Protein AF-A0A1W2CAG9-F1 (afdb_monomer_lite)

Organism: NCBI:txid1122930

Structure (mmCIF, N/CA/C/O backbone):
data_AF-A0A1W2CAG9-F1
#
_entry.id   AF-A0A1W2CAG9-F1
#
loop_
_atom_site.group_PDB
_atom_site.id
_atom_site.type_symbol
_atom_site.label_atom_id
_atom_site.label_alt_id
_atom_site.label_comp_id
_atom_site.label_asym_id
_atom_site.label_entity_id
_atom_site.label_seq_id
_atom_site.pdbx_PDB_ins_code
_atom_site.Cartn_x
_atom_site.Cartn_y
_atom_site.Cartn_z
_atom_site.occupancy
_atom_site.B_iso_or_equiv
_atom_site.auth_seq_id
_atom_site.auth_comp_id
_atom_site.auth_asym_id
_atom_site.auth_atom_id
_atom_site.pdbx_PDB_model_num
ATOM 1 N N . MET A 1 1 ? -5.957 14.147 13.252 1.00 61.38 1 MET A N 1
ATOM 2 C CA . MET A 1 1 ? -5.765 13.001 12.326 1.00 61.38 1 MET A CA 1
ATOM 3 C C . MET A 1 1 ? -4.295 12.655 12.083 1.00 61.38 1 MET A C 1
ATOM 5 O O . MET A 1 1 ? -3.970 11.478 12.036 1.00 61.38 1 MET A O 1
ATOM 9 N N . THR A 1 2 ? -3.389 13.636 11.999 1.00 58.44 2 THR A N 1
ATOM 10 C CA . THR A 1 2 ? -1.932 13.425 11.840 1.00 58.44 2 THR A CA 1
ATOM 11 C C . THR A 1 2 ? -1.306 12.495 12.889 1.00 58.44 2 THR A C 1
ATOM 13 O O . THR A 1 2 ? -0.447 11.691 12.546 1.00 58.44 2 THR A O 1
ATOM 16 N N . GLY A 1 3 ? -1.780 12.521 14.142 1.00 67.88 3 GLY A N 1
ATOM 17 C CA . GLY A 1 3 ? -1.306 11.610 15.196 1.00 67.88 3 GLY A CA 1
ATOM 18 C C . GLY A 1 3 ? -1.631 10.125 14.963 1.00 67.88 3 GLY A C 1
ATOM 19 O O . GLY A 1 3 ? -0.830 9.267 15.320 1.00 67.88 3 GLY A O 1
ATOM 20 N N . LEU A 1 4 ? -2.759 9.812 14.311 1.00 68.56 4 LEU A N 1
ATOM 21 C CA . LEU A 1 4 ? -3.129 8.432 13.956 1.00 68.56 4 LEU A CA 1
ATOM 22 C C . LEU A 1 4 ? -2.225 7.894 12.844 1.00 68.56 4 LEU A C 1
ATOM 24 O O . LEU A 1 4 ? -1.725 6.778 12.944 1.00 68.56 4 LEU A O 1
ATOM 28 N N . ILE A 1 5 ? -1.944 8.731 11.843 1.00 66.12 5 ILE A N 1
ATOM 29 C CA . ILE A 1 5 ? -1.030 8.397 10.746 1.00 66.12 5 ILE A CA 1
ATOM 30 C C . ILE A 1 5 ? 0.392 8.202 11.282 1.00 66.12 5 ILE A C 1
ATOM 32 O O . ILE A 1 5 ? 1.053 7.238 10.912 1.00 66.12 5 ILE A O 1
ATOM 36 N N . LEU A 1 6 ? 0.856 9.067 12.192 1.00 68.31 6 LEU A N 1
ATOM 37 C CA . LEU A 1 6 ? 2.173 8.924 12.819 1.00 68.31 6 LEU A CA 1
ATOM 38 C C . LEU A 1 6 ? 2.275 7.615 13.616 1.00 68.31 6 LEU A C 1
ATOM 40 O O . LEU A 1 6 ? 3.267 6.900 13.493 1.00 68.31 6 LEU A O 1
ATOM 44 N N . LYS A 1 7 ? 1.240 7.275 14.396 1.00 71.88 7 LYS A N 1
ATOM 45 C CA . LYS A 1 7 ? 1.150 6.002 15.127 1.00 71.88 7 LYS A CA 1
ATOM 46 C C . LYS A 1 7 ? 1.216 4.813 14.169 1.00 71.88 7 LYS A C 1
ATOM 48 O O . LYS A 1 7 ? 1.992 3.889 14.406 1.00 71.88 7 LYS A O 1
ATOM 53 N N . ASP A 1 8 ? 0.458 4.852 13.077 1.00 70.75 8 ASP A N 1
ATOM 54 C CA . ASP A 1 8 ? 0.469 3.786 12.078 1.00 70.75 8 ASP A CA 1
ATOM 55 C C . ASP A 1 8 ? 1.836 3.658 11.395 1.00 70.75 8 ASP A C 1
ATOM 57 O O . ASP A 1 8 ? 2.343 2.547 11.263 1.00 70.75 8 ASP A O 1
ATOM 61 N N . LEU A 1 9 ? 2.482 4.774 11.043 1.00 67.56 9 LEU A N 1
ATOM 62 C CA . LEU A 1 9 ? 3.812 4.792 10.430 1.00 67.56 9 LEU A CA 1
ATOM 63 C C . LEU A 1 9 ? 4.894 4.260 11.385 1.00 67.56 9 LEU A C 1
ATOM 65 O O . LEU A 1 9 ? 5.793 3.528 10.971 1.00 67.56 9 LEU A O 1
ATOM 69 N N . LEU A 1 10 ? 4.795 4.586 12.678 1.00 69.62 10 LEU A N 1
ATOM 70 C CA . LEU A 1 10 ? 5.688 4.076 13.720 1.00 69.62 10 LEU A CA 1
ATOM 71 C C . LEU A 1 10 ? 5.502 2.572 13.944 1.00 69.62 10 LEU A C 1
ATOM 73 O O . LEU A 1 10 ? 6.498 1.850 14.014 1.00 69.62 10 LEU A O 1
ATOM 77 N N . ASN A 1 11 ? 4.257 2.088 13.982 1.00 70.50 11 ASN A N 1
ATOM 78 C CA . ASN A 1 11 ? 3.963 0.654 14.039 1.00 70.50 11 ASN A CA 1
ATOM 79 C C . ASN A 1 11 ? 4.495 -0.070 12.799 1.00 70.50 11 ASN A C 1
ATOM 81 O O . ASN A 1 11 ? 5.100 -1.141 12.903 1.00 70.50 11 ASN A O 1
ATOM 85 N N . LEU A 1 12 ? 4.335 0.540 11.625 1.00 71.94 12 LEU A N 1
ATOM 86 C CA . LEU A 1 12 ? 4.831 -0.025 10.382 1.00 71.94 12 LEU A CA 1
ATOM 87 C C . LEU A 1 12 ? 6.346 0.047 10.253 1.00 71.94 12 LEU A C 1
ATOM 89 O O . LEU A 1 12 ? 6.882 -0.730 9.483 1.00 71.94 12 LEU A O 1
ATOM 93 N N . LYS A 1 13 ? 7.074 0.885 10.997 1.00 72.00 13 LYS A N 1
ATOM 94 C CA . LYS A 1 13 ? 8.533 1.043 10.843 1.00 72.00 13 LYS A CA 1
ATOM 95 C C . LYS A 1 13 ? 9.303 -0.277 10.976 1.00 72.00 13 LYS A C 1
ATOM 97 O O . LYS A 1 13 ? 10.300 -0.481 10.284 1.00 72.00 13 LYS A O 1
ATOM 102 N N . ARG A 1 14 ? 8.850 -1.192 11.843 1.00 71.62 14 ARG A N 1
ATOM 103 C CA . ARG A 1 14 ? 9.487 -2.510 12.023 1.00 71.62 14 ARG A CA 1
ATOM 104 C C . ARG A 1 14 ? 9.209 -3.449 10.844 1.00 71.62 14 ARG A C 1
ATOM 106 O O . ARG A 1 14 ? 10.137 -4.093 10.369 1.00 71.62 14 ARG A O 1
ATOM 113 N N . GLN A 1 15 ? 7.977 -3.459 10.333 1.00 73.69 15 GLN A N 1
ATOM 114 C CA . GLN A 1 15 ? 7.602 -4.224 9.135 1.00 73.69 15 GLN A CA 1
ATOM 115 C C . GLN A 1 15 ? 8.162 -3.610 7.850 1.00 73.69 15 GLN A C 1
ATOM 117 O O . GLN A 1 15 ? 8.592 -4.326 6.956 1.00 73.69 15 GLN A O 1
ATOM 122 N N . GLY A 1 16 ? 8.236 -2.285 7.787 1.00 72.38 16 GLY A N 1
ATOM 123 C CA . GLY A 1 16 ? 8.791 -1.511 6.690 1.00 72.38 16 GLY A CA 1
ATOM 124 C C . GLY A 1 16 ? 10.270 -1.803 6.482 1.00 72.38 16 GLY A C 1
ATOM 125 O O . GLY A 1 16 ? 10.703 -1.837 5.343 1.00 72.38 16 GLY A O 1
ATOM 126 N N . LYS A 1 17 ? 11.035 -2.116 7.541 1.00 76.62 17 LYS A N 1
ATOM 127 C CA . LYS A 1 17 ? 12.409 -2.627 7.388 1.00 76.62 17 LYS A CA 1
ATOM 128 C C . LYS A 1 17 ? 12.446 -3.971 6.660 1.00 76.62 17 LYS A C 1
ATOM 130 O O . LYS A 1 17 ? 13.243 -4.131 5.746 1.00 76.62 17 LYS A O 1
ATOM 135 N N . ILE A 1 18 ? 11.590 -4.919 7.045 1.00 81.31 18 ILE A N 1
ATOM 136 C CA . ILE A 1 18 ? 11.523 -6.243 6.403 1.00 81.31 18 ILE A CA 1
ATOM 137 C C . ILE A 1 18 ? 11.080 -6.097 4.944 1.00 81.31 18 ILE A C 1
ATOM 139 O O . ILE A 1 18 ? 11.684 -6.682 4.051 1.00 81.31 18 ILE A O 1
ATOM 143 N N . ILE A 1 19 ? 10.069 -5.264 4.699 1.00 80.12 19 ILE A N 1
ATOM 144 C CA . ILE A 1 19 ? 9.560 -4.991 3.355 1.00 80.12 19 ILE A CA 1
ATOM 145 C C . ILE A 1 19 ? 10.606 -4.263 2.516 1.00 80.12 19 ILE A C 1
ATOM 147 O O . ILE A 1 19 ? 10.780 -4.637 1.369 1.00 80.12 19 ILE A O 1
ATOM 151 N N . ALA A 1 20 ? 11.361 -3.312 3.068 1.00 79.88 20 ALA A N 1
ATOM 152 C CA . ALA A 1 20 ? 12.455 -2.646 2.362 1.00 79.88 20 ALA A CA 1
ATOM 153 C C . ALA A 1 20 ? 13.594 -3.612 1.997 1.00 79.88 20 ALA A C 1
ATOM 155 O O . ALA A 1 20 ? 14.149 -3.508 0.907 1.00 79.88 20 ALA A O 1
ATOM 156 N N . ILE A 1 21 ? 13.919 -4.575 2.868 1.00 84.62 21 ILE A N 1
ATOM 157 C CA . ILE A 1 21 ? 14.897 -5.632 2.561 1.00 84.62 21 ILE A CA 1
ATOM 158 C C . ILE A 1 21 ? 14.386 -6.516 1.418 1.00 84.62 21 ILE A C 1
ATOM 160 O O . ILE A 1 21 ? 15.118 -6.754 0.461 1.00 84.62 21 ILE A O 1
ATOM 164 N N . LEU A 1 22 ? 13.125 -6.961 1.482 1.00 83.81 22 LEU A N 1
ATOM 165 C CA . LEU A 1 22 ? 12.480 -7.703 0.391 1.00 83.81 22 LEU A CA 1
ATOM 166 C C . LEU A 1 22 ? 12.484 -6.897 -0.907 1.00 83.81 22 LEU A C 1
ATOM 168 O O . LEU A 1 22 ? 12.788 -7.428 -1.968 1.00 83.81 22 LEU A O 1
ATOM 172 N N . PHE A 1 23 ? 12.194 -5.606 -0.812 1.00 82.44 23 PHE A N 1
ATOM 173 C CA . PHE A 1 23 ? 12.183 -4.697 -1.941 1.00 82.44 23 PHE A CA 1
ATOM 174 C C . PHE A 1 23 ? 13.557 -4.620 -2.611 1.00 82.44 23 PHE A C 1
ATOM 176 O O . PHE A 1 23 ? 13.657 -4.789 -3.821 1.00 82.44 23 PHE A O 1
ATOM 183 N N . ALA A 1 24 ? 14.621 -4.432 -1.826 1.00 83.62 24 ALA A N 1
ATOM 184 C CA . ALA A 1 24 ? 15.994 -4.414 -2.325 1.00 83.62 24 ALA A CA 1
ATOM 185 C C . ALA A 1 24 ? 16.396 -5.756 -2.959 1.00 83.62 24 ALA A C 1
ATOM 187 O O . ALA A 1 24 ? 17.032 -5.776 -4.010 1.00 83.62 24 ALA A O 1
ATOM 188 N N . PHE A 1 25 ? 15.980 -6.873 -2.355 1.00 85.56 25 PHE A N 1
ATOM 189 C CA . PHE A 1 25 ? 16.223 -8.211 -2.890 1.00 85.56 25 PHE A CA 1
ATOM 190 C C . PHE A 1 25 ? 15.547 -8.422 -4.253 1.00 85.56 25 PHE A C 1
ATOM 192 O O . PHE A 1 25 ? 16.196 -8.850 -5.205 1.00 85.56 25 PHE A O 1
ATOM 199 N N . TYR A 1 26 ? 14.264 -8.072 -4.379 1.00 82.31 26 TYR A N 1
ATOM 200 C CA . TYR A 1 26 ? 13.536 -8.200 -5.643 1.00 82.31 26 TYR A CA 1
ATOM 201 C C . TYR A 1 26 ? 14.009 -7.212 -6.709 1.00 82.31 26 TYR A C 1
ATOM 203 O O . TYR A 1 26 ? 13.993 -7.548 -7.890 1.00 82.31 26 TYR A O 1
ATOM 211 N N . LEU A 1 27 ? 14.475 -6.029 -6.304 1.00 80.94 27 LEU A N 1
ATOM 212 C CA . LEU A 1 27 ? 15.105 -5.068 -7.205 1.00 80.94 27 LEU A CA 1
ATOM 213 C C . LEU A 1 27 ? 16.382 -5.662 -7.808 1.00 80.94 27 LEU A C 1
ATOM 215 O O . LEU A 1 27 ? 16.546 -5.652 -9.024 1.00 80.94 27 LEU A O 1
ATOM 219 N N . PHE A 1 28 ? 17.249 -6.251 -6.979 1.00 83.06 28 PHE A N 1
ATOM 220 C CA . PHE A 1 28 ? 18.464 -6.920 -7.449 1.00 83.06 28 PHE A CA 1
ATOM 221 C C . PHE A 1 28 ? 18.160 -8.088 -8.402 1.00 83.06 28 PHE A C 1
ATOM 223 O O . PHE A 1 28 ? 18.793 -8.225 -9.451 1.00 83.06 28 PHE A O 1
ATOM 230 N N . LEU A 1 29 ? 17.155 -8.902 -8.064 1.00 81.38 29 LEU A N 1
ATOM 231 C CA . LEU A 1 29 ? 16.735 -10.035 -8.888 1.00 81.38 29 LEU A CA 1
ATOM 232 C C . LEU A 1 29 ? 16.226 -9.556 -10.253 1.00 81.38 29 LEU A C 1
ATOM 234 O O . LEU A 1 29 ? 16.679 -10.052 -11.280 1.00 81.38 29 LEU A O 1
ATOM 238 N N . SER A 1 30 ? 15.369 -8.533 -10.272 1.00 78.56 30 SER A N 1
ATOM 239 C CA . SER A 1 30 ? 14.808 -8.003 -11.514 1.00 78.56 30 SER A CA 1
ATOM 240 C C . SER A 1 30 ? 15.832 -7.325 -12.419 1.00 78.56 30 SER A C 1
ATOM 242 O O . SER A 1 30 ? 15.679 -7.392 -13.636 1.00 78.56 30 SER A O 1
ATOM 244 N N . LEU A 1 31 ? 16.857 -6.674 -11.860 1.00 75.44 31 LEU A N 1
ATOM 245 C CA . LEU A 1 31 ? 17.956 -6.130 -12.663 1.00 75.44 31 LEU A CA 1
ATOM 246 C C . LEU A 1 31 ? 18.751 -7.243 -13.353 1.00 75.44 31 LEU A C 1
ATOM 248 O O . LEU A 1 31 ? 19.225 -7.051 -14.465 1.00 75.44 31 LEU A O 1
ATOM 252 N N . THR A 1 32 ? 18.873 -8.405 -12.708 1.00 78.06 32 THR A N 1
ATOM 253 C CA . THR A 1 32 ? 19.592 -9.560 -13.265 1.00 78.06 32 THR A CA 1
ATOM 254 C C . THR A 1 32 ? 18.786 -10.246 -14.370 1.00 78.06 32 THR A C 1
ATOM 256 O O . THR A 1 32 ? 19.358 -10.706 -15.353 1.00 78.06 32 THR A O 1
ATOM 259 N N . SER A 1 33 ? 17.461 -10.318 -14.226 1.00 73.75 33 SER A N 1
ATOM 260 C CA . SER A 1 33 ? 16.580 -10.963 -15.203 1.00 73.75 33 SER A CA 1
ATOM 261 C C . SER A 1 33 ? 16.090 -10.038 -16.324 1.00 73.75 33 SER A C 1
ATOM 263 O O . SER A 1 33 ? 15.461 -10.529 -17.250 1.00 73.75 33 SER A O 1
ATOM 265 N N . HIS A 1 34 ? 16.354 -8.725 -16.264 1.00 68.25 34 HIS A N 1
ATOM 266 C CA . HIS A 1 34 ? 15.865 -7.702 -17.210 1.00 68.25 34 HIS A CA 1
ATOM 267 C C . HIS A 1 34 ? 14.330 -7.637 -17.397 1.00 68.25 34 HIS A C 1
ATOM 269 O O . HIS A 1 34 ? 13.834 -6.865 -18.216 1.00 68.25 34 HIS A O 1
ATOM 275 N N . ASP A 1 35 ? 13.560 -8.372 -16.593 1.00 69.56 35 ASP A N 1
ATOM 276 C CA . ASP A 1 35 ? 12.100 -8.419 -16.666 1.00 69.56 35 ASP A CA 1
ATOM 277 C C . ASP A 1 35 ? 11.459 -7.317 -15.811 1.00 69.56 35 ASP A C 1
ATOM 279 O O . ASP A 1 35 ? 11.096 -7.525 -14.648 1.00 69.56 35 ASP A O 1
ATOM 283 N N . SER A 1 36 ? 11.259 -6.135 -16.399 1.00 67.12 36 SER A N 1
ATOM 284 C CA . SER A 1 36 ? 10.633 -4.984 -15.725 1.00 67.12 36 SER A CA 1
ATOM 285 C C . SER A 1 36 ? 9.204 -5.254 -15.236 1.00 67.12 36 SER A C 1
ATOM 287 O O . SER A 1 36 ? 8.789 -4.769 -14.179 1.00 67.12 36 SER A O 1
ATOM 289 N N . SER A 1 37 ? 8.466 -6.100 -15.958 1.00 70.75 37 SER A N 1
ATOM 290 C CA . SER A 1 37 ? 7.095 -6.492 -15.611 1.00 70.75 37 SER A CA 1
ATOM 291 C C . SER A 1 37 ? 7.023 -7.311 -14.317 1.00 70.75 37 SER A C 1
ATOM 293 O O . SER A 1 37 ? 6.080 -7.159 -13.536 1.00 70.75 37 SER A O 1
ATOM 295 N N . PHE A 1 38 ? 8.029 -8.152 -14.053 1.00 74.06 38 PHE A N 1
ATOM 296 C CA . PHE A 1 38 ? 8.068 -8.982 -12.849 1.00 74.06 38 PHE A CA 1
ATOM 297 C C . PHE A 1 38 ? 8.237 -8.127 -11.590 1.00 74.06 38 PHE A C 1
ATOM 299 O O . PHE A 1 38 ? 7.488 -8.284 -10.621 1.00 74.06 38 PHE A O 1
ATOM 306 N N . PHE A 1 39 ? 9.162 -7.164 -11.624 1.00 77.69 39 PHE A N 1
ATOM 307 C CA . PHE A 1 39 ? 9.337 -6.207 -10.533 1.00 77.69 39 PHE A CA 1
ATOM 308 C C . PHE A 1 39 ? 8.063 -5.416 -10.270 1.00 77.69 39 PHE A C 1
ATOM 310 O O . PHE A 1 39 ? 7.638 -5.292 -9.120 1.00 77.69 39 PHE A O 1
ATOM 317 N N . GLY A 1 40 ? 7.415 -4.949 -11.342 1.00 73.75 40 GLY A N 1
ATOM 318 C CA . GLY A 1 40 ? 6.193 -4.170 -11.247 1.00 73.75 40 GLY A CA 1
ATOM 319 C C . GLY A 1 40 ? 5.101 -4.865 -10.430 1.00 73.75 40 GLY A C 1
ATOM 320 O O . GLY A 1 40 ? 4.546 -4.277 -9.495 1.00 73.75 40 GLY A O 1
ATOM 321 N N . GLY A 1 41 ? 4.862 -6.145 -10.730 1.00 74.69 41 GLY A N 1
ATOM 322 C CA . GLY A 1 41 ? 3.891 -6.979 -10.024 1.00 74.69 41 GLY A CA 1
ATOM 323 C C . GLY A 1 41 ? 4.258 -7.236 -8.561 1.00 74.69 41 GLY A C 1
ATOM 324 O O . GLY A 1 41 ? 3.410 -7.092 -7.679 1.00 74.69 41 GLY A O 1
ATOM 325 N N . VAL A 1 42 ? 5.522 -7.561 -8.273 1.00 80.50 42 VAL A N 1
ATOM 326 C CA . VAL A 1 42 ? 5.970 -7.817 -6.893 1.00 80.50 42 VAL A CA 1
ATOM 327 C C . VAL A 1 42 ? 5.834 -6.564 -6.026 1.00 80.50 42 VAL A C 1
ATOM 329 O O . VAL A 1 42 ? 5.306 -6.635 -4.914 1.00 80.50 42 VAL A O 1
ATOM 332 N N . VAL A 1 43 ? 6.247 -5.405 -6.543 1.00 79.00 43 VAL A N 1
ATOM 333 C CA . VAL A 1 43 ? 6.121 -4.115 -5.851 1.00 79.00 43 VAL A CA 1
ATOM 334 C C . VAL A 1 43 ? 4.663 -3.799 -5.529 1.00 79.00 43 VAL A C 1
ATOM 336 O O . VAL A 1 43 ? 4.358 -3.416 -4.399 1.00 79.00 43 VAL A O 1
ATOM 339 N N . ALA A 1 44 ? 3.751 -4.010 -6.481 1.00 75.56 44 ALA A N 1
ATOM 340 C CA . ALA A 1 44 ? 2.326 -3.777 -6.269 1.00 75.56 44 ALA A CA 1
ATOM 341 C C . ALA A 1 44 ? 1.757 -4.659 -5.143 1.00 75.56 44 ALA A C 1
ATOM 343 O O . ALA A 1 44 ? 1.056 -4.159 -4.258 1.00 75.56 44 ALA A O 1
ATOM 344 N N . VAL A 1 45 ? 2.114 -5.948 -5.118 1.00 77.38 45 VAL A N 1
ATOM 345 C CA . VAL A 1 45 ? 1.679 -6.886 -4.069 1.00 77.38 45 VAL A CA 1
ATOM 346 C C . VAL A 1 45 ? 2.240 -6.495 -2.699 1.00 77.38 45 VAL A C 1
ATOM 348 O O . VAL A 1 45 ? 1.500 -6.473 -1.712 1.00 77.38 45 VAL A O 1
ATOM 351 N N . LEU A 1 46 ? 3.526 -6.141 -2.621 1.00 79.75 46 LEU A N 1
ATOM 352 C CA . LEU A 1 46 ? 4.156 -5.712 -1.368 1.00 79.75 46 LEU A CA 1
ATOM 353 C C . LEU A 1 46 ? 3.518 -4.426 -0.824 1.00 79.75 46 LEU A C 1
ATOM 355 O O . LEU A 1 46 ? 3.222 -4.345 0.371 1.00 79.75 46 LEU A O 1
ATOM 359 N N . CYS A 1 47 ? 3.244 -3.449 -1.692 1.00 75.19 47 CYS A N 1
ATOM 360 C CA . CYS A 1 47 ? 2.547 -2.221 -1.314 1.00 75.19 47 CYS A CA 1
ATOM 361 C C . CYS A 1 47 ? 1.124 -2.495 -0.811 1.00 75.19 47 CYS A C 1
ATOM 363 O O . CYS A 1 47 ? 0.702 -1.900 0.181 1.00 75.19 47 CYS A O 1
ATOM 365 N N . ALA A 1 48 ? 0.401 -3.429 -1.432 1.00 72.06 48 ALA A N 1
ATOM 366 C CA . ALA A 1 48 ? -0.943 -3.812 -1.010 1.00 72.06 48 ALA A CA 1
ATOM 367 C C . ALA A 1 48 ? -0.971 -4.541 0.351 1.00 72.06 48 ALA A C 1
ATOM 369 O O . ALA A 1 48 ? -1.943 -4.425 1.101 1.00 72.06 48 ALA A O 1
ATOM 370 N N . MET A 1 49 ? 0.103 -5.246 0.724 1.00 75.19 49 MET A N 1
ATOM 371 C CA . MET A 1 49 ? 0.210 -5.908 2.032 1.00 75.19 49 MET A CA 1
ATOM 372 C C . MET A 1 49 ? 0.410 -4.938 3.210 1.00 75.19 49 MET A C 1
ATOM 374 O O . MET A 1 49 ? 0.054 -5.261 4.347 1.00 75.19 49 MET A O 1
ATOM 378 N N . LEU A 1 50 ? 0.960 -3.746 2.982 1.00 75.75 50 LEU A N 1
ATOM 379 C CA . LEU A 1 50 ? 1.235 -2.757 4.035 1.00 75.75 50 LEU A CA 1
ATOM 380 C C . LEU A 1 50 ? -0.021 -2.290 4.804 1.00 75.75 50 LEU A C 1
ATOM 382 O O . LEU A 1 50 ? -0.025 -2.392 6.033 1.00 75.75 50 LEU A O 1
ATOM 386 N N . PRO A 1 51 ? -1.116 -1.841 4.158 1.00 72.75 51 PRO A N 1
ATOM 387 C CA . PRO A 1 51 ? -2.332 -1.450 4.878 1.00 72.75 51 PRO A CA 1
ATOM 388 C C . PRO A 1 51 ? -2.995 -2.631 5.605 1.00 72.75 51 PRO A C 1
ATOM 390 O O . PRO A 1 51 ? -3.503 -2.474 6.717 1.00 72.75 51 PRO A O 1
ATOM 393 N N . VAL A 1 52 ? -2.927 -3.836 5.031 1.00 74.19 52 VAL A N 1
ATOM 394 C CA . VAL A 1 52 ? -3.457 -5.066 5.643 1.00 74.19 52 VAL A CA 1
ATOM 395 C C . VAL A 1 52 ? -2.690 -5.424 6.911 1.00 74.19 52 VAL A C 1
ATOM 397 O O . VAL A 1 52 ? -3.282 -5.759 7.938 1.00 74.19 52 VAL A O 1
ATOM 400 N N . THR A 1 53 ? -1.360 -5.357 6.856 1.00 75.44 53 THR A N 1
ATOM 401 C CA . THR A 1 53 ? -0.525 -5.629 8.027 1.00 75.44 53 THR A CA 1
ATOM 402 C C . THR A 1 53 ? -0.769 -4.588 9.115 1.00 75.44 53 THR A C 1
ATOM 404 O O . THR A 1 53 ? -0.962 -4.986 10.264 1.00 75.44 53 THR A O 1
ATOM 407 N N . ALA A 1 54 ? -0.887 -3.301 8.766 1.00 75.00 54 ALA A N 1
ATOM 408 C CA . ALA A 1 54 ? -1.241 -2.233 9.706 1.00 75.00 54 ALA A CA 1
ATOM 409 C C . ALA A 1 54 ? -2.547 -2.535 10.462 1.00 75.00 54 ALA A C 1
ATOM 411 O O . ALA A 1 54 ? -2.593 -2.428 11.686 1.00 75.00 54 ALA A O 1
ATOM 412 N N . LEU A 1 55 ? -3.588 -2.972 9.746 1.00 73.19 55 LEU A N 1
ATOM 413 C CA . LEU A 1 55 ? -4.866 -3.371 10.342 1.00 73.19 55 LEU A CA 1
ATOM 414 C C . LEU A 1 55 ? -4.743 -4.634 11.202 1.00 73.19 55 LEU A C 1
ATOM 416 O O . LEU A 1 55 ? -5.296 -4.688 12.296 1.00 73.19 55 LEU A O 1
ATOM 420 N N . SER A 1 56 ? -3.969 -5.631 10.763 1.00 73.88 56 SER A N 1
ATOM 421 C CA . SER A 1 56 ? -3.767 -6.865 11.538 1.00 73.88 56 SER A CA 1
ATOM 422 C C . SER A 1 56 ? -3.086 -6.624 12.887 1.00 73.88 56 SER A C 1
ATOM 424 O O . SER A 1 56 ? -3.369 -7.324 13.858 1.00 73.88 56 SER A O 1
ATOM 426 N N . TYR A 1 57 ? -2.203 -5.625 12.965 1.00 71.62 57 TYR A N 1
ATOM 427 C CA . TYR A 1 57 ? -1.589 -5.216 14.226 1.00 71.62 57 TYR A CA 1
ATOM 428 C C . TYR A 1 57 ? -2.591 -4.514 15.142 1.00 71.62 57 TYR A C 1
ATOM 430 O O . TYR A 1 57 ? -2.611 -4.795 16.340 1.00 71.62 57 TYR A O 1
ATOM 438 N N . ASP A 1 58 ? -3.447 -3.651 14.592 1.00 70.81 58 ASP A N 1
ATOM 439 C CA . ASP A 1 58 ? -4.477 -2.963 15.372 1.00 70.81 58 ASP A CA 1
ATOM 440 C C . ASP A 1 58 ? -5.502 -3.941 15.963 1.00 70.81 58 ASP A C 1
ATOM 442 O O . ASP A 1 58 ? -5.850 -3.820 17.141 1.00 70.81 58 ASP A O 1
ATOM 446 N N . GLU A 1 59 ? -5.907 -4.965 15.207 1.00 70.19 59 GLU A N 1
ATOM 447 C CA . GLU A 1 59 ? -6.831 -5.995 15.695 1.00 70.19 59 GLU A CA 1
ATOM 448 C C . GLU A 1 59 ? -6.183 -6.876 16.781 1.00 70.19 59 GLU A C 1
ATOM 450 O O . GLU A 1 59 ? -6.786 -7.117 17.831 1.00 70.19 59 GLU A O 1
ATOM 455 N N . ARG A 1 60 ? -4.912 -7.277 16.604 1.00 68.88 60 ARG A N 1
ATOM 456 C CA . ARG A 1 60 ? -4.151 -8.034 17.623 1.00 68.88 60 ARG A CA 1
ATOM 457 C C . ARG A 1 60 ? -4.019 -7.278 18.941 1.00 68.88 60 ARG A C 1
ATOM 459 O O . ARG A 1 60 ? -4.101 -7.885 20.006 1.00 68.88 60 ARG A O 1
ATOM 466 N N . CYS A 1 61 ? -3.849 -5.963 18.873 1.00 66.31 61 CYS A N 1
ATOM 467 C CA . CYS A 1 61 ? -3.768 -5.100 20.047 1.00 66.31 61 CYS A CA 1
ATOM 468 C C . CYS A 1 61 ? -5.147 -4.667 20.579 1.00 66.31 61 CYS A C 1
ATOM 470 O O . CYS A 1 61 ? -5.203 -3.893 21.533 1.00 66.31 61 CYS A O 1
ATOM 472 N N . LYS A 1 62 ? -6.259 -5.133 19.980 1.00 71.62 62 LYS A N 1
ATOM 473 C CA . LYS A 1 62 ? -7.636 -4.690 20.278 1.00 71.62 62 LYS A CA 1
ATOM 474 C C . LYS A 1 62 ? -7.765 -3.160 20.282 1.00 71.62 62 LYS A C 1
ATOM 476 O O . LYS A 1 62 ? -8.535 -2.601 21.068 1.00 71.62 62 LYS A O 1
ATOM 481 N N . TRP A 1 63 ? -7.005 -2.486 19.415 1.00 68.81 63 TRP A N 1
ATOM 482 C CA . TRP A 1 63 ? -6.905 -1.027 19.368 1.00 68.81 63 TRP A CA 1
ATOM 483 C C . TRP A 1 63 ? -8.269 -0.370 19.143 1.00 68.81 63 TRP A C 1
ATOM 485 O O . TRP A 1 63 ? -8.528 0.689 19.705 1.00 68.81 63 TRP A O 1
ATOM 495 N N . ASP A 1 64 ? -9.183 -1.036 18.432 1.00 66.88 64 ASP A N 1
ATOM 496 C CA . ASP A 1 64 ? -10.551 -0.554 18.207 1.00 66.88 64 ASP A CA 1
ATOM 497 C C . ASP A 1 64 ? -11.318 -0.278 19.509 1.00 66.88 64 ASP A C 1
ATOM 499 O O . ASP A 1 64 ? -12.100 0.668 19.579 1.00 66.88 64 ASP A O 1
ATOM 503 N N . LYS A 1 65 ? -11.071 -1.058 20.573 1.00 67.44 65 LYS A N 1
ATOM 504 C CA . LYS A 1 65 ? -11.709 -0.846 21.884 1.00 67.44 65 LYS A CA 1
ATOM 505 C C . LYS A 1 65 ? -11.126 0.358 22.619 1.00 67.44 65 LYS A C 1
ATOM 507 O O . LYS A 1 65 ? -11.863 1.079 23.282 1.00 67.44 65 LYS A O 1
ATOM 512 N N . TYR A 1 66 ? -9.824 0.593 22.474 1.00 66.69 66 TYR A N 1
ATOM 513 C CA . TYR A 1 66 ? -9.143 1.748 23.060 1.00 66.69 66 TYR A CA 1
ATOM 514 C C . TYR A 1 66 ? -9.455 3.040 22.300 1.00 66.69 66 TYR A C 1
ATOM 516 O O . TYR A 1 66 ? -9.665 4.081 22.920 1.00 66.69 66 TYR A O 1
ATOM 524 N N . ALA A 1 67 ? -9.580 2.980 20.974 1.00 69.19 67 ALA A N 1
ATOM 525 C CA . ALA A 1 67 ? -9.926 4.131 20.146 1.00 69.19 67 ALA A CA 1
ATOM 526 C C . ALA A 1 67 ? -11.306 4.717 20.494 1.00 69.19 67 ALA A C 1
ATOM 528 O O . ALA A 1 67 ? -11.475 5.929 20.431 1.00 69.19 67 ALA A O 1
ATOM 529 N N . LEU A 1 68 ? -12.256 3.882 20.939 1.00 66.38 68 LEU A N 1
ATOM 530 C CA . LEU A 1 68 ? -13.584 4.314 21.403 1.00 66.38 68 LEU A CA 1
ATOM 531 C C . LEU A 1 68 ? -13.560 5.108 22.718 1.00 66.38 68 LEU A C 1
ATOM 533 O O . LEU A 1 68 ? -14.538 5.777 23.034 1.00 66.38 68 LEU A O 1
ATOM 537 N N . THR A 1 69 ? -12.467 5.031 23.483 1.00 74.44 69 THR A N 1
ATOM 538 C CA . THR A 1 69 ? -12.283 5.805 24.725 1.00 74.44 69 THR A CA 1
ATOM 539 C C . THR A 1 69 ? -11.576 7.141 24.495 1.00 74.44 69 THR A C 1
ATOM 541 O O . THR A 1 69 ? -11.552 7.990 25.382 1.00 74.44 69 THR A O 1
ATOM 544 N N . MET A 1 70 ? -11.019 7.349 23.299 1.00 72.56 70 MET A N 1
ATOM 545 C CA . MET A 1 70 ? -10.444 8.624 22.876 1.00 72.56 70 MET A CA 1
ATOM 546 C C . MET A 1 70 ? -11.500 9.459 22.133 1.00 72.56 70 MET A C 1
ATOM 548 O O . MET A 1 70 ? -12.436 8.891 21.568 1.00 72.56 70 MET A O 1
ATOM 552 N N . PRO A 1 71 ? -11.357 10.798 22.062 1.00 73.81 71 PRO A N 1
ATOM 553 C CA . PRO A 1 71 ? -12.240 11.668 21.281 1.00 73.81 71 PRO A CA 1
ATOM 554 C C . PRO A 1 71 ? -11.950 11.541 19.771 1.00 73.81 71 PRO A C 1
ATOM 556 O O . PRO A 1 71 ? -11.631 12.516 19.095 1.00 73.81 71 PRO A O 1
ATOM 559 N N . VAL A 1 72 ? -11.991 10.316 19.244 1.00 71.12 72 VAL A N 1
ATOM 560 C CA . VAL A 1 72 ? -11.703 9.976 17.848 1.00 71.12 72 VAL A CA 1
ATOM 561 C C . VAL A 1 72 ? -12.938 9.312 17.258 1.00 71.12 72 VAL A C 1
ATOM 563 O O . VAL A 1 72 ? -13.449 8.329 17.793 1.00 71.12 72 VAL A O 1
ATOM 566 N N . SER A 1 73 ? -13.441 9.841 16.143 1.00 74.44 73 SER A N 1
ATOM 567 C CA . SER A 1 73 ? -14.616 9.262 15.497 1.00 74.44 73 SER A CA 1
ATOM 568 C C . SER A 1 73 ? -14.241 8.012 14.688 1.00 74.44 73 SER A C 1
ATOM 570 O O . SER A 1 73 ? -13.126 7.877 14.184 1.00 74.44 73 SER A O 1
ATOM 572 N N . ARG A 1 74 ? -15.189 7.084 14.487 1.00 70.00 74 ARG A N 1
ATOM 573 C CA . ARG A 1 74 ? -14.961 5.894 13.636 1.00 70.00 74 ARG A CA 1
ATOM 574 C C . ARG A 1 74 ? -14.589 6.265 12.196 1.00 70.00 74 ARG A C 1
ATOM 576 O O . ARG A 1 74 ? -13.834 5.543 11.554 1.00 70.00 74 ARG A O 1
ATOM 583 N N . LYS A 1 75 ? -15.092 7.400 11.699 1.00 73.06 75 LYS A N 1
ATOM 584 C CA . LYS A 1 75 ? -14.769 7.922 10.363 1.00 73.06 75 LYS A CA 1
ATOM 585 C C . LYS A 1 75 ? -13.294 8.309 10.262 1.00 73.06 75 LYS A C 1
ATOM 587 O O . LYS A 1 75 ? -12.664 8.032 9.245 1.00 73.06 75 LYS A O 1
ATOM 592 N N . ASP A 1 76 ? -12.729 8.854 11.337 1.00 73.12 76 ASP A N 1
ATOM 593 C CA . ASP A 1 76 ? -11.328 9.270 11.373 1.00 73.12 76 ASP A CA 1
ATOM 594 C C . ASP A 1 76 ? -10.358 8.088 11.260 1.00 73.12 76 ASP A C 1
ATOM 596 O O . ASP A 1 76 ? -9.308 8.201 10.623 1.00 73.12 76 ASP A O 1
ATOM 600 N N . LEU A 1 77 ? -10.732 6.936 11.825 1.00 73.44 77 LEU A N 1
ATOM 601 C CA . LEU A 1 77 ? -9.966 5.691 11.710 1.00 73.44 77 LEU A CA 1
ATOM 602 C C . LEU A 1 77 ? -9.957 5.164 10.273 1.00 73.44 77 LEU A C 1
ATOM 604 O O . LEU A 1 77 ? -8.904 4.790 9.758 1.00 73.44 77 LEU A O 1
ATOM 608 N N . VAL A 1 78 ? -11.115 5.178 9.608 1.00 77.38 78 VAL A N 1
ATOM 609 C CA . VAL A 1 78 ? -11.236 4.726 8.216 1.00 77.38 78 VAL A CA 1
ATOM 610 C C . VAL A 1 78 ? -10.410 5.625 7.294 1.00 77.38 78 VAL A C 1
ATOM 612 O O . VAL A 1 78 ? -9.584 5.125 6.534 1.00 77.38 78 VAL A O 1
ATOM 615 N N . ILE A 1 79 ? -10.557 6.949 7.414 1.00 76.81 79 ILE A N 1
ATOM 616 C CA . ILE A 1 79 ? -9.826 7.928 6.593 1.00 76.81 79 ILE A CA 1
ATOM 617 C C . ILE A 1 79 ? -8.308 7.796 6.785 1.00 76.81 79 ILE A C 1
ATOM 619 O O . ILE A 1 79 ? -7.566 7.830 5.805 1.00 76.81 79 ILE A O 1
ATOM 623 N N . SER A 1 80 ? -7.839 7.582 8.021 1.00 77.69 80 SER A N 1
ATOM 624 C CA . SER A 1 80 ? -6.419 7.332 8.321 1.00 77.69 80 SER A CA 1
ATOM 625 C C . SER A 1 80 ? -5.859 6.154 7.519 1.00 77.69 80 SER A C 1
ATOM 627 O O . SER A 1 80 ? -4.789 6.260 6.918 1.00 77.69 80 SER A O 1
ATOM 629 N N . LYS A 1 81 ? -6.593 5.035 7.463 1.00 80.81 81 LYS A N 1
ATOM 630 C CA . LYS A 1 81 ? -6.154 3.835 6.738 1.00 80.81 81 LYS A CA 1
ATOM 631 C C . LYS A 1 81 ? -6.219 4.000 5.221 1.00 80.81 81 LYS A C 1
ATOM 633 O O . LYS A 1 81 ? -5.323 3.517 4.533 1.00 80.81 81 LYS A O 1
ATOM 638 N N . TYR A 1 82 ? -7.220 4.715 4.707 1.00 81.81 82 TYR A N 1
ATOM 639 C CA . TYR A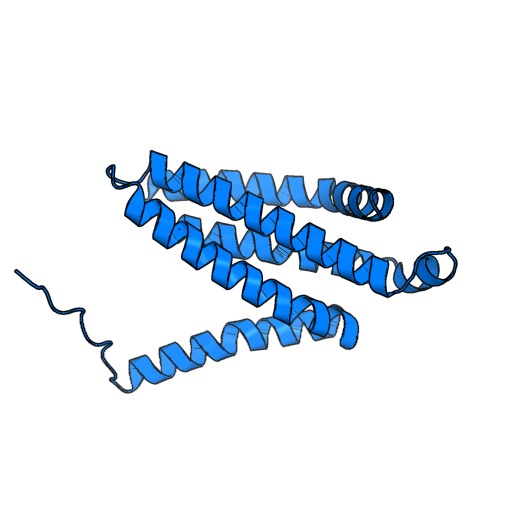 1 82 ? -7.293 5.072 3.286 1.00 81.81 82 TYR A CA 1
ATOM 640 C C . TYR A 1 82 ? -6.119 5.956 2.859 1.00 81.81 82 TYR A C 1
ATOM 642 O O . TYR A 1 82 ? -5.482 5.674 1.847 1.00 81.81 82 TYR A O 1
ATOM 650 N N . LEU A 1 83 ? -5.786 6.977 3.654 1.00 81.12 83 LEU A N 1
ATOM 651 C CA . LEU A 1 83 ? -4.628 7.841 3.408 1.00 81.12 83 LEU A CA 1
ATOM 652 C C . LEU A 1 83 ? -3.316 7.055 3.435 1.00 81.12 83 LEU A C 1
ATOM 654 O O . LEU A 1 83 ? -2.470 7.246 2.567 1.00 81.12 83 LEU A O 1
ATOM 658 N N . LEU A 1 84 ? -3.159 6.145 4.398 1.00 80.56 84 LEU A N 1
ATOM 659 C CA . LEU A 1 84 ? -1.984 5.284 4.493 1.00 80.56 84 LEU A CA 1
ATOM 660 C C . LEU A 1 84 ? -1.857 4.366 3.269 1.00 80.56 84 LEU A C 1
ATOM 662 O O . LEU A 1 84 ? -0.780 4.271 2.686 1.00 80.56 84 LEU A O 1
ATOM 666 N N . GLY A 1 85 ? -2.955 3.739 2.840 1.00 81.31 85 GLY A N 1
ATOM 667 C CA . GLY A 1 85 ? -2.989 2.929 1.623 1.00 81.31 85 GLY A CA 1
ATOM 668 C C . GLY A 1 85 ? -2.648 3.736 0.366 1.00 81.31 85 GLY A C 1
ATOM 669 O O . GLY A 1 85 ? -1.796 3.324 -0.418 1.00 81.31 85 GLY A O 1
ATOM 670 N N . ALA A 1 86 ? -3.245 4.920 0.210 1.00 81.75 86 ALA A N 1
ATOM 671 C CA . ALA A 1 86 ? -2.967 5.821 -0.906 1.00 81.75 86 ALA A CA 1
ATOM 672 C C . ALA A 1 86 ? -1.493 6.257 -0.945 1.00 81.75 86 ALA A C 1
ATOM 674 O O . ALA A 1 86 ? -0.885 6.266 -2.013 1.00 81.75 86 ALA A O 1
ATOM 675 N N . LEU A 1 87 ? -0.895 6.550 0.215 1.00 84.12 87 LEU A N 1
ATOM 676 C CA . LEU A 1 87 ? 0.516 6.923 0.324 1.00 84.12 87 LEU A CA 1
ATOM 677 C C . LEU A 1 87 ? 1.443 5.773 -0.095 1.00 84.12 87 LEU A C 1
ATOM 679 O O . LEU A 1 87 ? 2.418 6.005 -0.809 1.00 84.12 87 LEU A O 1
ATOM 683 N N . PHE A 1 88 ? 1.122 4.528 0.274 1.00 82.06 88 PHE A N 1
ATOM 684 C CA . PHE A 1 88 ? 1.891 3.360 -0.168 1.00 82.06 88 PHE A CA 1
ATOM 685 C C . PHE A 1 88 ? 1.715 3.038 -1.651 1.00 82.06 88 PHE A C 1
ATOM 687 O O . PHE A 1 88 ? 2.689 2.658 -2.299 1.00 82.06 88 PHE A O 1
ATOM 694 N N . CYS A 1 89 ? 0.519 3.224 -2.208 1.00 83.00 89 CYS A N 1
ATOM 695 C CA . CYS A 1 89 ? 0.298 3.119 -3.649 1.00 83.00 89 CYS A CA 1
ATOM 696 C C . CYS A 1 89 ? 1.084 4.183 -4.424 1.00 83.00 89 CYS A C 1
ATOM 698 O O . CYS A 1 89 ? 1.738 3.852 -5.408 1.00 83.00 89 CYS A O 1
ATOM 700 N N . ALA A 1 90 ? 1.084 5.433 -3.955 1.00 84.56 90 ALA A N 1
ATOM 701 C CA . ALA A 1 90 ? 1.861 6.511 -4.563 1.00 84.56 90 ALA A CA 1
ATOM 702 C C . ALA A 1 90 ? 3.374 6.241 -4.487 1.00 84.56 90 ALA A C 1
ATOM 704 O O . ALA A 1 90 ? 4.083 6.408 -5.478 1.00 84.56 90 ALA A O 1
ATOM 705 N N . ALA A 1 91 ? 3.869 5.761 -3.342 1.00 83.75 91 ALA A N 1
ATOM 706 C CA . ALA A 1 91 ? 5.263 5.344 -3.206 1.00 83.75 91 ALA A CA 1
ATOM 707 C C . ALA A 1 91 ? 5.601 4.180 -4.154 1.00 83.75 91 ALA A C 1
ATOM 709 O O . ALA A 1 91 ? 6.618 4.226 -4.839 1.00 83.75 91 ALA A O 1
ATOM 710 N N . GLY A 1 92 ? 4.727 3.173 -4.249 1.00 81.62 92 GLY A N 1
ATOM 711 C CA . GLY A 1 92 ? 4.884 2.050 -5.174 1.00 81.62 92 GLY A CA 1
ATOM 712 C C . GLY A 1 92 ? 4.946 2.494 -6.635 1.00 81.62 92 GLY A C 1
ATOM 713 O O . GLY A 1 92 ? 5.817 2.029 -7.366 1.00 81.62 92 GLY A O 1
ATOM 714 N N . PHE A 1 93 ? 4.086 3.437 -7.037 1.00 84.25 93 PHE A N 1
ATOM 715 C CA . PHE A 1 93 ? 4.101 4.052 -8.367 1.00 84.25 93 PHE A CA 1
ATOM 716 C C . PHE A 1 93 ? 5.432 4.745 -8.661 1.00 84.25 93 PHE A C 1
ATOM 718 O O . PHE A 1 93 ? 6.043 4.464 -9.687 1.00 84.25 93 PHE A O 1
ATOM 725 N N . LEU A 1 94 ? 5.912 5.601 -7.751 1.00 85.31 94 LEU A N 1
ATOM 726 C CA . LEU A 1 94 ? 7.175 6.322 -7.942 1.00 85.31 94 LEU A CA 1
ATOM 727 C C . LEU A 1 94 ? 8.352 5.366 -8.126 1.00 85.31 94 LEU A C 1
ATOM 729 O O . LEU A 1 94 ? 9.203 5.590 -8.984 1.00 85.31 94 LEU A O 1
ATOM 733 N N . VAL A 1 95 ? 8.389 4.287 -7.344 1.00 82.75 95 VAL A N 1
ATOM 734 C CA . VAL A 1 95 ? 9.478 3.317 -7.435 1.00 82.75 95 VAL A CA 1
ATOM 735 C C . VAL A 1 95 ? 9.381 2.472 -8.707 1.00 82.75 95 VAL A C 1
ATOM 737 O O . VAL A 1 95 ? 10.402 2.235 -9.347 1.00 82.75 95 VAL A O 1
ATOM 740 N N . ASN A 1 96 ? 8.174 2.068 -9.119 1.00 82.44 96 ASN A N 1
ATOM 741 C CA . ASN A 1 96 ? 7.959 1.395 -10.405 1.00 82.44 96 ASN A CA 1
ATOM 742 C C . ASN A 1 96 ? 8.401 2.271 -11.574 1.00 82.44 96 ASN A C 1
ATOM 744 O O . ASN A 1 96 ? 9.108 1.813 -12.466 1.00 82.44 96 ASN A O 1
ATOM 748 N N . PHE A 1 97 ? 8.001 3.539 -11.550 1.00 83.12 97 PHE A N 1
ATOM 749 C CA . PHE A 1 97 ? 8.304 4.488 -12.606 1.00 83.12 97 PHE A CA 1
ATOM 750 C C . PHE A 1 97 ? 9.812 4.737 -12.710 1.00 83.12 97 PHE A C 1
ATOM 752 O O . PHE A 1 97 ? 10.380 4.634 -13.795 1.00 83.12 97 PHE A O 1
ATOM 759 N N . ALA A 1 98 ? 10.486 4.961 -11.575 1.00 82.81 98 ALA A N 1
ATOM 760 C CA . ALA A 1 98 ? 11.940 5.096 -11.530 1.00 82.81 98 ALA A CA 1
ATOM 761 C C . ALA A 1 98 ? 12.654 3.835 -12.046 1.00 82.81 98 ALA A C 1
ATOM 763 O O . ALA A 1 98 ? 13.622 3.936 -12.794 1.00 82.81 98 ALA A O 1
ATOM 764 N N . PHE A 1 99 ? 12.164 2.645 -11.692 1.00 78.81 99 PHE A N 1
ATOM 765 C CA . PHE A 1 99 ? 12.750 1.385 -12.145 1.00 78.81 99 PHE A CA 1
ATOM 766 C C . PHE A 1 99 ? 12.580 1.156 -13.653 1.00 78.81 99 PHE A C 1
ATOM 768 O O . PHE A 1 99 ? 13.531 0.761 -14.330 1.00 78.81 99 PHE A O 1
ATOM 775 N N . ASN A 1 100 ? 11.392 1.446 -14.191 1.00 79.81 100 ASN A N 1
ATOM 776 C CA . ASN A 1 100 ? 11.119 1.350 -15.623 1.00 79.81 100 ASN A CA 1
ATOM 777 C C . ASN A 1 100 ? 11.923 2.374 -16.434 1.00 79.81 100 ASN A C 1
ATOM 779 O O . ASN A 1 100 ? 12.329 2.060 -17.543 1.00 79.81 100 ASN A O 1
ATOM 783 N N . LEU A 1 101 ? 12.229 3.553 -15.883 1.00 79.56 101 LEU A N 1
ATOM 784 C CA . LEU A 1 101 ? 13.132 4.513 -16.530 1.00 79.56 101 LEU A CA 1
ATOM 785 C C . LEU A 1 101 ? 14.581 4.012 -16.622 1.00 79.56 101 LEU A C 1
ATOM 787 O O . LEU A 1 101 ? 15.275 4.339 -17.578 1.00 79.56 101 LEU A O 1
ATOM 791 N N . ILE A 1 102 ? 15.044 3.249 -15.628 1.00 78.25 102 ILE A N 1
ATOM 792 C CA . ILE A 1 102 ? 16.419 2.723 -15.589 1.00 78.25 102 ILE A CA 1
ATOM 793 C C . ILE A 1 102 ? 16.559 1.472 -16.469 1.00 78.25 102 ILE A C 1
ATOM 795 O O . ILE A 1 102 ? 17.600 1.269 -17.087 1.00 78.25 102 ILE A O 1
ATOM 799 N N . THR A 1 103 ? 15.522 0.629 -16.510 1.00 73.81 103 THR A N 1
ATOM 800 C CA . THR A 1 103 ? 15.558 -0.691 -17.168 1.00 73.81 103 THR A CA 1
ATOM 801 C C . THR A 1 103 ? 14.955 -0.670 -18.576 1.00 73.81 103 THR A C 1
ATOM 803 O O . THR A 1 103 ? 15.349 -1.462 -19.428 1.00 73.81 103 THR A O 1
ATOM 806 N N . GLY A 1 10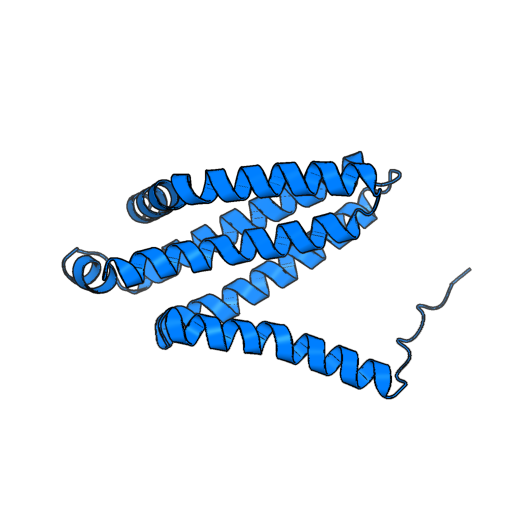4 ? 13.987 0.214 -18.827 1.00 66.12 104 GLY A N 1
ATOM 807 C CA . GLY A 1 104 ? 13.278 0.326 -20.096 1.00 66.12 104 GLY A CA 1
ATOM 808 C C . GLY A 1 104 ? 14.082 1.093 -21.141 1.00 66.12 104 GLY A C 1
ATOM 809 O O . GLY A 1 104 ? 14.703 2.117 -20.857 1.00 66.12 104 GLY A O 1
ATOM 810 N N . SER A 1 105 ? 14.037 0.612 -22.380 1.00 54.88 105 SER A N 1
ATOM 811 C CA . SER A 1 105 ? 14.649 1.234 -23.553 1.00 54.88 105 SER A CA 1
ATOM 812 C C . SER A 1 105 ? 13.948 2.550 -23.929 1.00 54.88 105 SER A C 1
ATOM 814 O O . SER A 1 105 ? 13.181 2.608 -24.882 1.00 54.88 105 SER A O 1
ATOM 816 N N . GLY A 1 106 ? 14.178 3.617 -23.163 1.00 60.28 106 GLY A N 1
ATOM 817 C CA . GLY A 1 106 ? 13.974 5.015 -23.564 1.00 60.28 106 GLY A CA 1
ATOM 818 C C . GLY A 1 106 ? 12.539 5.528 -23.770 1.00 60.28 106 GLY A C 1
ATOM 819 O O . GLY A 1 106 ? 12.374 6.744 -23.878 1.00 60.28 106 GLY A O 1
ATOM 820 N N . ASN A 1 107 ? 11.501 4.683 -23.800 1.00 79.25 107 ASN A N 1
ATOM 821 C CA . ASN A 1 107 ? 10.127 5.147 -24.007 1.00 79.25 107 ASN A CA 1
ATOM 822 C C . ASN A 1 107 ? 9.424 5.490 -22.682 1.00 79.25 107 ASN A C 1
ATOM 824 O O . ASN A 1 107 ? 8.895 4.633 -21.974 1.00 79.25 107 ASN A O 1
ATOM 828 N N . ILE A 1 108 ? 9.403 6.783 -22.355 1.00 79.31 108 ILE A N 1
ATOM 829 C CA . ILE A 1 108 ? 8.776 7.320 -21.137 1.00 79.31 108 ILE A CA 1
ATOM 830 C C . ILE A 1 108 ? 7.263 7.040 -21.117 1.00 79.31 108 ILE A C 1
ATOM 832 O O . ILE A 1 108 ? 6.698 6.854 -20.039 1.00 79.31 108 ILE A O 1
ATOM 836 N N . ALA A 1 109 ? 6.612 6.986 -22.286 1.00 81.06 109 ALA A N 1
ATOM 837 C CA . ALA A 1 109 ? 5.172 6.755 -22.390 1.00 81.06 109 ALA A CA 1
ATOM 838 C C . ALA A 1 109 ? 4.781 5.348 -21.907 1.00 81.06 109 ALA A C 1
ATOM 840 O O . ALA A 1 109 ? 3.898 5.218 -21.064 1.00 81.06 109 ALA A O 1
ATOM 841 N N . GLU A 1 110 ? 5.503 4.312 -22.341 1.00 78.31 110 GLU A N 1
ATOM 842 C CA . GLU A 1 110 ? 5.259 2.921 -21.924 1.00 78.31 110 GLU A CA 1
ATOM 843 C C . GLU A 1 110 ? 5.492 2.726 -20.419 1.00 78.31 110 GLU A C 1
ATOM 845 O O . GLU A 1 110 ? 4.688 2.102 -19.724 1.00 78.31 110 GLU A O 1
ATOM 850 N N . ALA A 1 111 ? 6.559 3.326 -19.879 1.00 78.50 111 ALA A N 1
ATOM 851 C CA . ALA A 1 111 ? 6.847 3.287 -18.445 1.00 78.50 111 ALA A CA 1
ATOM 852 C C . ALA A 1 111 ? 5.729 3.939 -17.611 1.00 78.50 111 ALA A C 1
ATOM 854 O O . ALA A 1 111 ? 5.391 3.452 -16.524 1.00 78.50 111 ALA A O 1
ATOM 855 N N . LEU A 1 112 ? 5.144 5.029 -18.118 1.00 82.25 112 LEU A N 1
ATOM 856 C CA . LEU A 1 112 ? 4.003 5.709 -17.509 1.00 82.25 112 LEU A CA 1
ATOM 857 C C . LEU A 1 112 ? 2.745 4.844 -17.559 1.00 82.25 112 LEU A C 1
ATOM 859 O O . LEU A 1 112 ? 2.088 4.699 -16.532 1.00 82.25 112 LEU A O 1
ATOM 863 N N . GLU A 1 113 ? 2.430 4.241 -18.705 1.00 82.75 113 GLU A N 1
ATOM 864 C CA . GLU A 1 113 ? 1.250 3.387 -18.875 1.00 82.75 113 GLU A CA 1
ATOM 865 C C . GLU A 1 113 ? 1.279 2.168 -17.946 1.00 82.75 113 GLU A C 1
ATOM 867 O O . GLU A 1 113 ? 0.311 1.906 -17.224 1.00 82.75 113 GLU A O 1
ATOM 872 N N . ILE A 1 114 ? 2.413 1.463 -17.882 1.00 79.88 114 ILE A N 1
ATOM 873 C CA . ILE A 1 114 ? 2.584 0.308 -16.991 1.00 79.88 114 ILE A CA 1
ATOM 874 C C . ILE A 1 114 ? 2.455 0.746 -15.529 1.00 79.88 114 ILE A C 1
ATOM 876 O O . ILE A 1 114 ? 1.697 0.150 -14.761 1.00 79.88 114 ILE A O 1
ATOM 880 N N . SER A 1 115 ? 3.129 1.829 -15.136 1.00 81.75 115 SER A N 1
ATOM 881 C CA . SER A 1 115 ? 3.082 2.309 -13.751 1.00 81.75 115 SER A CA 1
ATOM 882 C C . SER A 1 115 ? 1.676 2.784 -13.358 1.00 81.75 115 SER A C 1
ATOM 884 O O . SER A 1 115 ? 1.215 2.515 -12.246 1.00 81.75 115 SER A O 1
ATOM 886 N N . LEU A 1 116 ? 0.960 3.449 -14.269 1.00 85.00 116 LEU A N 1
ATOM 887 C CA . LEU A 1 116 ? -0.394 3.956 -14.045 1.00 85.00 116 LEU A CA 1
ATOM 888 C C . LEU A 1 116 ? -1.427 2.822 -13.982 1.00 85.00 116 LEU A C 1
ATOM 890 O O . LEU A 1 116 ? -2.325 2.853 -13.135 1.00 85.00 116 LEU A O 1
ATOM 894 N N . SER A 1 117 ? -1.279 1.788 -14.815 1.00 82.31 117 SER A N 1
ATOM 895 C CA . SER A 1 117 ? -2.130 0.595 -14.744 1.00 82.31 117 SER A CA 1
ATOM 896 C C . SER A 1 117 ? -1.982 -0.109 -13.389 1.00 82.31 117 SER A C 1
ATOM 898 O O . SER A 1 117 ? -2.984 -0.368 -12.723 1.00 82.31 117 SER A O 1
ATOM 900 N N . LEU A 1 118 ? -0.754 -0.290 -12.892 1.00 80.56 118 LEU A N 1
ATOM 901 C CA . LEU A 1 118 ? -0.502 -0.864 -11.566 1.00 80.56 118 LEU A CA 1
ATOM 902 C C . LEU A 1 118 ? -1.065 0.007 -10.436 1.00 80.56 118 LEU A C 1
ATOM 904 O O . LEU A 1 118 ? -1.643 -0.519 -9.481 1.00 80.56 118 LEU A O 1
ATOM 908 N N . LEU A 1 119 ? -0.945 1.334 -10.547 1.00 83.12 119 LEU A N 1
ATOM 909 C CA . LEU A 1 119 ? -1.517 2.264 -9.573 1.00 83.12 119 LEU A CA 1
ATOM 910 C C . LEU A 1 119 ? -3.045 2.153 -9.513 1.00 83.12 119 LEU A C 1
ATOM 912 O O . LEU A 1 119 ? -3.607 2.094 -8.418 1.00 83.12 119 LEU A O 1
ATOM 916 N N . SER A 1 120 ? -3.714 2.097 -10.667 1.00 84.19 120 SER A N 1
ATOM 917 C CA . SER A 1 120 ? -5.178 2.002 -10.727 1.00 84.19 120 SER A CA 1
ATOM 918 C C . SER A 1 120 ? -5.693 0.688 -10.132 1.00 84.19 120 SER A C 1
ATOM 920 O O . SER A 1 120 ? -6.614 0.711 -9.311 1.00 84.19 120 SER A O 1
ATOM 922 N N . VAL A 1 121 ? -5.041 -0.440 -10.437 1.00 82.19 121 VAL A N 1
ATOM 923 C CA . VAL A 1 121 ? -5.346 -1.744 -9.827 1.00 82.19 121 VAL A CA 1
ATOM 924 C C . VAL A 1 121 ? -5.124 -1.704 -8.313 1.00 82.19 121 VAL A C 1
ATOM 926 O O . VAL A 1 121 ? -5.983 -2.154 -7.555 1.00 82.19 121 VAL A O 1
ATOM 929 N N . GLY A 1 122 ? -4.015 -1.118 -7.851 1.00 80.75 122 GLY A N 1
ATOM 930 C CA . GLY A 1 122 ? -3.719 -0.975 -6.424 1.00 80.75 122 GLY A CA 1
ATOM 931 C C . GLY A 1 122 ? -4.754 -0.126 -5.678 1.00 80.75 122 GLY A C 1
ATOM 932 O O . GLY A 1 122 ? -5.227 -0.521 -4.612 1.00 80.75 122 GLY A O 1
ATOM 933 N N . MET A 1 123 ? -5.167 1.007 -6.253 1.00 82.25 123 MET A N 1
ATOM 934 C CA . MET A 1 123 ? -6.214 1.860 -5.680 1.00 82.25 123 MET A CA 1
ATOM 935 C C . MET A 1 123 ? -7.567 1.150 -5.620 1.00 82.25 123 MET A C 1
ATOM 937 O O . MET A 1 123 ? -8.240 1.201 -4.588 1.00 82.25 123 MET A O 1
ATOM 941 N N . PHE A 1 124 ? -7.947 0.451 -6.691 1.00 83.94 124 PHE A N 1
ATOM 942 C CA . PHE A 1 124 ? -9.175 -0.341 -6.730 1.00 83.94 124 PHE A CA 1
ATOM 943 C C . PHE A 1 124 ? -9.169 -1.434 -5.654 1.00 83.94 124 PHE A C 1
ATOM 945 O O . PHE A 1 124 ? -10.134 -1.588 -4.902 1.00 83.94 124 PHE A O 1
ATOM 952 N N . PHE A 1 125 ? -8.043 -2.134 -5.514 1.00 79.88 125 PHE A N 1
ATOM 953 C CA . PHE A 1 125 ? -7.853 -3.171 -4.507 1.00 79.88 125 PHE A CA 1
ATOM 954 C C . PHE A 1 125 ? -8.000 -2.617 -3.084 1.00 79.88 125 PHE A C 1
ATOM 956 O O . PHE A 1 125 ? -8.773 -3.151 -2.291 1.00 79.88 125 PHE A O 1
ATOM 963 N N . ILE A 1 126 ? -7.329 -1.503 -2.768 1.00 79.75 126 ILE A N 1
ATOM 964 C CA . ILE A 1 126 ? -7.418 -0.845 -1.454 1.00 79.75 126 ILE A CA 1
ATOM 965 C C . ILE A 1 126 ? -8.849 -0.384 -1.155 1.00 79.75 126 ILE A C 1
ATOM 967 O O . ILE A 1 126 ? -9.331 -0.579 -0.036 1.00 79.75 126 ILE A O 1
ATOM 971 N N . SER A 1 127 ? -9.541 0.174 -2.152 1.00 81.31 127 SER A N 1
ATOM 972 C CA . SER A 1 127 ? -10.928 0.626 -2.016 1.00 81.31 127 SER A CA 1
ATOM 973 C C . SER A 1 127 ? -11.904 -0.510 -1.710 1.00 81.31 127 SER A C 1
ATOM 975 O O . SER A 1 127 ? -12.889 -0.283 -1.011 1.00 81.31 127 SER A O 1
ATOM 977 N N . LEU A 1 128 ? -11.659 -1.719 -2.217 1.00 80.12 128 LEU A N 1
ATOM 978 C CA . LEU A 1 128 ? -12.487 -2.889 -1.913 1.00 80.12 128 LEU A CA 1
ATOM 979 C C . LEU A 1 128 ? -12.112 -3.535 -0.581 1.00 80.12 128 LEU A C 1
ATOM 981 O O . LEU A 1 128 ? -12.978 -3.979 0.167 1.00 80.12 128 LEU A O 1
ATOM 985 N N . ILE A 1 129 ? -10.825 -3.581 -0.254 1.00 76.31 129 ILE A N 1
ATOM 986 C CA . ILE A 1 129 ? -10.339 -4.332 0.905 1.00 76.31 129 ILE A CA 1
ATOM 987 C C . ILE A 1 129 ? -10.553 -3.619 2.220 1.00 76.31 129 ILE A C 1
ATOM 989 O O . ILE A 1 129 ? -10.879 -4.273 3.208 1.00 76.31 129 ILE A O 1
ATOM 993 N N . LEU A 1 130 ? -10.408 -2.296 2.256 1.00 77.12 130 LEU A N 1
ATOM 994 C CA . LEU A 1 130 ? -10.656 -1.528 3.471 1.00 77.12 130 LEU A CA 1
ATOM 995 C C . LEU A 1 130 ? -12.070 -1.732 4.042 1.00 77.12 130 LEU A C 1
ATOM 997 O O . LEU A 1 130 ? -12.157 -2.088 5.218 1.00 77.12 130 LEU A O 1
ATOM 1001 N N . PRO A 1 131 ? -13.175 -1.572 3.284 1.00 78.56 131 PRO A N 1
ATOM 1002 C CA . PRO A 1 131 ? -14.515 -1.773 3.832 1.00 78.56 131 PRO A CA 1
ATOM 1003 C C . PRO A 1 131 ? -14.738 -3.222 4.278 1.00 78.56 131 PRO A C 1
ATOM 1005 O O . PRO A 1 131 ? -15.318 -3.448 5.338 1.00 78.56 131 PRO A O 1
ATOM 1008 N N . ILE A 1 132 ? -14.205 -4.198 3.533 1.00 76.44 132 ILE A N 1
ATOM 1009 C CA . ILE A 1 132 ? -14.285 -5.619 3.894 1.00 76.44 132 ILE A CA 1
ATOM 1010 C C . ILE A 1 132 ? -13.557 -5.888 5.217 1.00 76.44 132 ILE A C 1
ATOM 1012 O O . ILE A 1 132 ? -14.109 -6.543 6.101 1.00 76.44 132 ILE A O 1
ATOM 1016 N N . LEU A 1 133 ? -12.341 -5.360 5.384 1.00 75.38 133 LEU A N 1
ATOM 1017 C CA . LEU A 1 133 ? -11.554 -5.529 6.607 1.00 75.38 133 LEU A CA 1
ATOM 1018 C C . LEU A 1 133 ? -12.237 -4.890 7.818 1.00 75.38 133 LEU A C 1
ATOM 1020 O O . LEU A 1 133 ? -12.258 -5.496 8.886 1.00 75.38 133 LEU A O 1
ATOM 1024 N N . PHE A 1 134 ? -12.832 -3.706 7.657 1.00 72.81 134 PHE A N 1
ATOM 1025 C CA . PHE A 1 134 ? -13.560 -3.048 8.744 1.00 72.81 134 PHE A CA 1
ATOM 1026 C C . PHE A 1 134 ? -14.863 -3.764 9.120 1.00 72.81 134 PHE A C 1
ATOM 1028 O O . PHE A 1 134 ? -15.265 -3.713 10.281 1.00 72.81 134 PHE A O 1
ATOM 1035 N N . GLN A 1 135 ? -15.528 -4.426 8.169 1.00 75.12 135 GLN A N 1
ATOM 1036 C CA . GLN A 1 135 ? -16.802 -5.102 8.419 1.00 75.12 135 GLN A CA 1
ATOM 1037 C C . GLN A 1 135 ? -16.631 -6.529 8.961 1.00 75.12 135 GLN A C 1
ATOM 1039 O O . GLN A 1 135 ? -17.408 -6.954 9.815 1.00 75.12 135 GLN A O 1
ATOM 1044 N N . PHE A 1 136 ? -15.631 -7.272 8.479 1.00 69.38 136 PHE A N 1
ATOM 1045 C CA . PHE A 1 136 ? -15.459 -8.697 8.789 1.00 69.38 136 PHE A CA 1
ATOM 1046 C C . PHE A 1 136 ? -14.280 -9.006 9.722 1.00 69.38 136 PHE A C 1
ATOM 1048 O O . PHE A 1 136 ? -14.146 -10.154 10.155 1.00 69.38 136 PHE A O 1
ATOM 1055 N N . GLY A 1 137 ? -13.457 -8.010 10.064 1.00 72.12 137 GLY A N 1
ATOM 1056 C CA . GLY A 1 137 ? -12.225 -8.205 10.832 1.00 72.12 137 GLY A CA 1
ATOM 1057 C C . GLY A 1 137 ? -11.091 -8.764 9.971 1.00 72.12 137 GLY A C 1
ATOM 1058 O O . GLY A 1 137 ? -11.295 -9.179 8.824 1.00 72.12 137 GLY A O 1
ATOM 1059 N N . VAL A 1 138 ? -9.863 -8.776 10.492 1.00 69.31 138 VAL A N 1
ATOM 1060 C CA . VAL A 1 138 ? -8.675 -9.066 9.671 1.00 69.31 138 VAL A CA 1
ATOM 10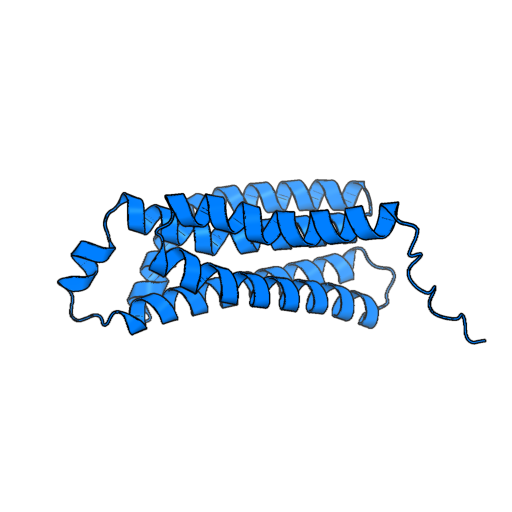61 C C . VAL A 1 138 ? -8.511 -10.558 9.404 1.00 69.31 138 VAL A C 1
ATOM 1063 O O . VAL A 1 1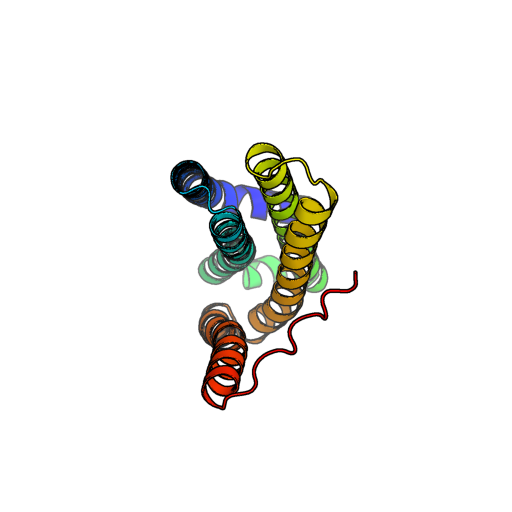38 ? -8.057 -10.926 8.321 1.00 69.31 138 VAL A O 1
ATOM 1066 N N . GLU A 1 139 ? -8.934 -11.434 10.319 1.00 69.00 139 GLU A N 1
ATOM 1067 C CA . GLU A 1 139 ? -8.907 -12.885 10.074 1.00 69.00 139 GLU A CA 1
ATOM 1068 C C . GLU A 1 139 ? -9.805 -13.298 8.902 1.00 69.00 139 GLU A C 1
ATOM 1070 O O . GLU A 1 139 ? -9.334 -13.927 7.952 1.00 69.00 139 GLU A O 1
ATOM 1075 N N . LYS A 1 140 ? -11.081 -12.895 8.912 1.00 67.88 140 LYS A N 1
ATOM 1076 C CA . LYS A 1 140 ? -11.999 -13.188 7.798 1.00 67.88 140 LYS A CA 1
ATOM 1077 C C . LYS A 1 140 ? -11.669 -12.352 6.566 1.00 67.88 140 LYS A C 1
ATOM 1079 O O . LYS A 1 140 ? -11.819 -12.828 5.443 1.00 67.88 140 LYS A O 1
ATOM 1084 N N . GLY A 1 141 ? -11.155 -11.140 6.763 1.00 67.12 141 GLY A N 1
ATOM 1085 C CA . GLY A 1 141 ? -10.695 -10.273 5.688 1.00 67.12 141 GLY A CA 1
ATOM 1086 C C . GLY A 1 141 ? -9.525 -10.855 4.897 1.00 67.12 141 GLY A C 1
ATOM 1087 O O . GLY A 1 141 ? -9.470 -10.650 3.691 1.00 67.12 141 GLY A O 1
ATOM 1088 N N . ARG A 1 142 ? -8.630 -11.644 5.512 1.00 70.88 142 ARG A N 1
ATOM 1089 C CA . ARG A 1 142 ? -7.573 -12.375 4.785 1.00 70.88 142 ARG A CA 1
ATOM 1090 C C . ARG A 1 142 ? -8.134 -13.445 3.852 1.00 70.88 142 ARG A C 1
ATOM 1092 O O . ARG A 1 142 ? -7.694 -13.529 2.709 1.00 70.88 142 ARG A O 1
ATOM 1099 N N . LEU A 1 143 ? -9.119 -14.217 4.311 1.00 73.19 143 LEU A N 1
ATOM 1100 C CA . LEU A 1 143 ? -9.806 -15.206 3.471 1.00 73.19 143 LEU A CA 1
ATOM 1101 C C . LEU A 1 143 ? -10.575 -14.529 2.327 1.00 73.19 143 LEU A C 1
ATOM 1103 O O . LEU A 1 143 ? -10.502 -14.972 1.183 1.00 73.19 143 LEU A O 1
ATOM 1107 N N . LEU A 1 144 ? -11.253 -13.415 2.612 1.00 71.44 144 LEU A N 1
ATOM 1108 C CA . LEU A 1 144 ? -11.959 -12.631 1.596 1.00 71.44 144 LEU A CA 1
ATOM 1109 C C . LEU A 1 144 ? -11.000 -11.959 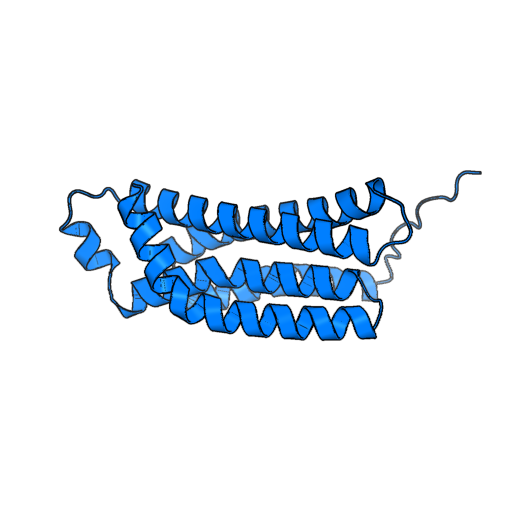0.605 1.00 71.44 144 LEU A C 1
ATOM 1111 O O . LEU A 1 144 ? -11.295 -11.927 -0.582 1.00 71.44 144 LEU A O 1
ATOM 1115 N N . MET A 1 145 ? -9.830 -11.494 1.049 1.00 71.38 145 MET A N 1
ATOM 1116 C CA . MET A 1 145 ? -8.769 -11.009 0.160 1.00 71.38 145 MET A CA 1
ATOM 1117 C C . MET A 1 145 ? -8.313 -12.078 -0.817 1.00 71.38 145 MET A C 1
ATOM 1119 O O . MET A 1 145 ? -8.190 -11.792 -2.004 1.00 71.38 145 MET A O 1
ATOM 1123 N N . MET A 1 146 ? -8.066 -13.297 -0.326 1.00 73.19 146 MET A N 1
ATOM 1124 C CA . MET A 1 146 ? -7.704 -14.413 -1.193 1.00 73.19 146 MET A CA 1
ATOM 1125 C C . MET A 1 146 ? -8.801 -14.640 -2.233 1.00 73.19 146 MET A C 1
ATOM 1127 O O . MET A 1 146 ? -8.491 -14.694 -3.413 1.00 73.19 146 MET A O 1
ATOM 1131 N N . LEU A 1 147 ? -10.078 -14.658 -1.846 1.00 78.38 147 LEU A N 1
ATOM 1132 C CA . LEU A 1 147 ? -11.182 -14.753 -2.808 1.00 78.38 147 LEU A CA 1
ATOM 1133 C C . LEU A 1 147 ? -11.179 -13.614 -3.838 1.00 78.38 147 LEU A C 1
ATOM 1135 O O . LEU A 1 147 ? -11.257 -13.879 -5.032 1.00 78.38 147 LEU A O 1
ATOM 1139 N N . VAL A 1 148 ? -11.043 -12.361 -3.404 1.00 75.69 148 VAL A N 1
ATOM 1140 C CA . VAL A 1 148 ? -11.039 -11.193 -4.303 1.00 75.69 148 VAL A CA 1
ATOM 1141 C C . VAL A 1 148 ? -9.861 -11.225 -5.282 1.00 75.69 148 VAL A C 1
ATOM 1143 O O . VAL A 1 148 ? -10.002 -10.752 -6.404 1.00 75.69 148 VAL A O 1
ATOM 1146 N N . LEU A 1 149 ? -8.719 -11.797 -4.895 1.00 73.56 149 LEU A N 1
ATOM 1147 C CA . LEU A 1 149 ? -7.534 -11.904 -5.751 1.00 73.56 149 LEU A CA 1
ATOM 1148 C C . LEU A 1 149 ? -7.594 -13.143 -6.664 1.00 73.56 149 LEU A C 1
ATOM 1150 O O . LEU A 1 149 ? -7.279 -13.056 -7.847 1.00 73.56 149 LEU A O 1
ATOM 1154 N N . PHE A 1 150 ? -8.043 -14.289 -6.145 1.00 77.25 150 PHE A N 1
ATOM 1155 C CA . PHE A 1 150 ? -8.097 -15.551 -6.887 1.00 77.25 150 PHE A CA 1
ATOM 1156 C C . PHE A 1 150 ? -9.285 -15.645 -7.844 1.00 77.25 150 PHE A C 1
ATOM 1158 O O . PHE A 1 150 ? -9.132 -16.250 -8.898 1.00 77.25 150 PHE A O 1
ATOM 1165 N N . VAL A 1 151 ? -10.447 -15.060 -7.531 1.00 82.25 151 VAL A N 1
ATOM 1166 C CA . VAL A 1 151 ? -11.636 -15.154 -8.398 1.00 82.25 151 VAL A CA 1
ATOM 1167 C C . VAL A 1 151 ? -11.395 -14.517 -9.774 1.00 82.25 151 VAL A C 1
ATOM 1169 O O . VAL A 1 151 ? -11.617 -15.205 -10.769 1.00 82.25 151 VAL A O 1
ATOM 1172 N N . PRO A 1 152 ? -10.882 -13.277 -9.897 1.00 78.88 152 PRO A N 1
ATOM 1173 C CA . PRO A 1 152 ? -10.605 -12.681 -11.203 1.00 78.88 152 PRO A CA 1
ATOM 1174 C C . PRO A 1 152 ? -9.539 -13.455 -11.977 1.00 78.88 152 PRO A C 1
ATOM 1176 O O . PRO A 1 152 ? -9.705 -13.700 -13.167 1.00 78.88 152 PRO A O 1
ATOM 1179 N N . VAL A 1 153 ? -8.470 -13.893 -11.303 1.00 78.81 153 VAL A N 1
ATOM 1180 C CA . VAL A 1 153 ? -7.395 -14.672 -11.937 1.00 78.81 153 VAL A CA 1
ATOM 1181 C C . VAL A 1 153 ? -7.926 -16.015 -12.440 1.00 78.81 153 VAL A C 1
ATOM 1183 O O . VAL A 1 153 ? -7.662 -16.386 -13.580 1.00 78.81 153 VAL A O 1
ATOM 1186 N N . ALA A 1 154 ? -8.728 -16.717 -11.636 1.00 80.81 154 ALA A N 1
ATOM 1187 C CA . ALA A 1 154 ? -9.357 -17.973 -12.026 1.00 80.81 154 ALA A CA 1
ATOM 1188 C C . ALA A 1 154 ? -10.314 -17.783 -13.208 1.00 80.81 154 ALA A C 1
ATOM 1190 O O . ALA A 1 154 ? -10.301 -18.596 -14.125 1.00 80.81 154 ALA A O 1
ATOM 1191 N N . VAL A 1 155 ? -11.092 -16.697 -13.231 1.00 82.81 155 VAL A N 1
ATOM 1192 C CA . VAL A 1 155 ? -11.980 -16.361 -14.354 1.00 82.81 155 VAL A CA 1
ATOM 1193 C C . VAL A 1 155 ? -11.179 -16.082 -15.626 1.00 82.81 155 VAL A C 1
ATOM 1195 O O . VAL A 1 155 ? -11.520 -16.620 -16.674 1.00 82.81 155 VAL A O 1
ATOM 1198 N N . VAL A 1 156 ? -10.087 -15.314 -15.551 1.00 80.81 156 VAL A N 1
ATOM 1199 C CA . VAL A 1 156 ? -9.217 -15.029 -16.707 1.00 80.81 156 VAL A CA 1
ATOM 1200 C C . VAL A 1 156 ? -8.566 -16.304 -17.246 1.00 80.81 156 VAL A C 1
ATOM 1202 O O . VAL A 1 156 ? -8.563 -16.523 -18.455 1.00 80.81 156 VAL A O 1
ATOM 1205 N N . VAL A 1 157 ? -8.055 -17.173 -16.369 1.00 80.38 157 VAL A N 1
ATOM 1206 C CA . VAL A 1 157 ? -7.448 -18.456 -16.764 1.00 80.38 157 VAL A CA 1
ATOM 1207 C C . VAL A 1 157 ? -8.500 -19.426 -17.317 1.00 80.38 157 VAL A C 1
ATOM 1209 O O . VAL A 1 157 ? -8.261 -20.137 -18.292 1.00 80.38 157 VAL A O 1
ATOM 1212 N N . PHE A 1 158 ? -9.700 -19.447 -16.742 1.00 82.00 158 PHE A N 1
ATOM 1213 C CA . PHE A 1 158 ? -10.792 -20.270 -17.252 1.00 82.00 158 PHE A CA 1
ATOM 1214 C C . PHE A 1 158 ? -11.264 -19.782 -18.630 1.00 82.00 158 PHE A C 1
ATOM 1216 O O . PHE A 1 158 ? -11.452 -20.580 -19.539 1.00 82.00 158 PHE A O 1
ATOM 1223 N N . LEU A 1 159 ? -11.371 -18.470 -18.835 1.00 78.12 159 LEU A N 1
ATOM 1224 C CA . LEU A 1 159 ? -11.697 -17.888 -20.139 1.00 78.12 159 LEU A CA 1
ATOM 1225 C C . LEU A 1 159 ? -10.592 -18.125 -21.180 1.00 78.12 159 LEU A C 1
ATOM 1227 O O . LEU A 1 159 ? -10.904 -18.373 -22.344 1.00 78.12 159 LEU A O 1
ATOM 1231 N N . SER A 1 160 ? -9.314 -18.098 -20.780 1.00 70.88 160 SER A N 1
ATOM 1232 C CA . SER A 1 160 ? -8.198 -18.364 -21.697 1.00 70.88 160 SER A CA 1
ATOM 1233 C C . SER A 1 160 ? -8.127 -19.835 -22.120 1.00 70.88 160 SER A C 1
ATOM 1235 O O . SER A 1 160 ? -7.855 -20.123 -23.284 1.00 70.88 160 SER A O 1
ATOM 1237 N N . THR A 1 161 ? -8.451 -20.768 -21.219 1.00 70.00 161 THR A N 1
ATOM 1238 C CA . THR A 1 161 ? -8.539 -22.207 -21.540 1.00 70.00 161 THR A CA 1
ATOM 1239 C C . THR A 1 161 ? -9.734 -22.556 -22.435 1.00 70.00 161 THR A C 1
ATOM 1241 O O . THR A 1 161 ? -9.666 -23.542 -23.163 1.00 70.00 161 THR A O 1
ATOM 1244 N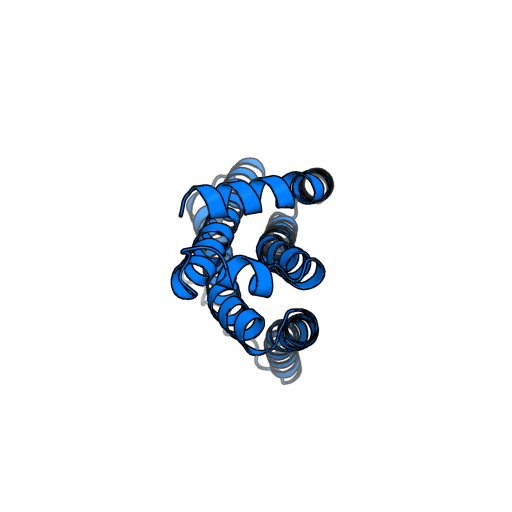 N . GLN A 1 162 ? -10.786 -21.727 -22.462 1.00 68.94 162 GLN A N 1
ATOM 1245 C CA . GLN A 1 162 ? -11.937 -21.861 -23.372 1.00 68.94 162 GLN A CA 1
ATOM 1246 C C . GLN A 1 162 ? -11.692 -21.272 -24.781 1.00 68.94 162 GLN A C 1
ATOM 1248 O O . GLN A 1 162 ? -12.604 -21.245 -25.603 1.00 68.94 162 GLN A O 1
ATOM 1253 N N . GLY A 1 163 ? -10.471 -20.819 -25.101 1.00 55.06 163 GLY A N 1
ATOM 1254 C CA . GLY A 1 163 ? -10.096 -20.441 -26.470 1.00 55.06 163 GLY A CA 1
ATOM 1255 C C . GLY A 1 163 ? -10.532 -19.042 -26.925 1.00 55.06 163 GLY A C 1
ATOM 1256 O O . GLY A 1 163 ? -10.477 -18.751 -28.118 1.00 55.06 163 GLY A O 1
ATOM 1257 N N . LEU A 1 164 ? -10.910 -18.142 -26.010 1.00 53.31 164 LEU A N 1
ATOM 1258 C CA . LEU A 1 164 ? -11.046 -16.713 -26.320 1.00 53.31 164 LEU A CA 1
ATOM 1259 C C . LEU A 1 164 ? -9.651 -16.079 -26.400 1.00 53.31 164 LEU A C 1
ATOM 1261 O O . LEU A 1 164 ? -9.158 -15.460 -25.457 1.00 53.31 164 LEU A O 1
ATOM 1265 N N . SER A 1 165 ? -8.995 -16.253 -27.548 1.00 48.78 165 SER A N 1
ATOM 1266 C CA . SER A 1 165 ? -7.838 -15.450 -27.932 1.00 48.78 165 SER A CA 1
ATOM 1267 C C . SER A 1 165 ? -8.225 -13.973 -27.864 1.00 48.78 165 SER A C 1
ATOM 1269 O O . SER A 1 165 ? -9.078 -13.525 -28.633 1.00 48.78 165 SER A O 1
ATOM 1271 N N . LEU A 1 166 ? -7.607 -13.230 -26.940 1.00 53.25 166 LEU A N 1
ATOM 1272 C CA . LEU A 1 166 ? -7.628 -11.767 -26.908 1.00 53.25 166 LEU A CA 1
ATOM 1273 C C . LEU A 1 166 ? -7.456 -11.244 -28.344 1.00 53.25 166 LEU A C 1
ATOM 1275 O O . LEU A 1 166 ? -6.532 -11.705 -29.025 1.00 53.25 166 LEU A O 1
ATOM 1279 N N . PRO A 1 167 ? -8.316 -10.333 -28.837 1.00 46.09 167 PRO A N 1
ATOM 1280 C CA . PRO A 1 167 ? -8.134 -9.768 -30.162 1.00 46.09 167 PRO A CA 1
ATOM 1281 C C . PRO A 1 167 ? -6.771 -9.075 -30.170 1.00 46.09 167 PRO A C 1
ATOM 1283 O O . PRO A 1 167 ? -6.581 -8.060 -29.503 1.00 46.09 167 PRO A O 1
ATOM 1286 N N . LYS A 1 168 ? -5.805 -9.674 -30.882 1.00 42.34 168 LYS A N 1
ATOM 1287 C CA . LYS A 1 168 ? -4.520 -9.049 -31.192 1.00 42.34 168 LYS A CA 1
ATOM 1288 C C . LYS A 1 168 ? -4.840 -7.667 -31.741 1.00 42.34 168 LYS A C 1
ATOM 1290 O O . LYS A 1 168 ? -5.498 -7.561 -32.777 1.00 42.34 168 LYS A O 1
ATOM 1295 N N . GLY A 1 169 ? -4.412 -6.638 -31.010 1.00 47.53 169 GLY A N 1
ATOM 1296 C CA . GLY A 1 169 ? -4.418 -5.266 -31.486 1.00 47.53 169 GLY A CA 1
ATOM 1297 C C . GLY A 1 169 ? -3.847 -5.261 -32.895 1.00 47.53 169 GLY A C 1
ATOM 1298 O O . GLY A 1 169 ? -2.746 -5.750 -33.139 1.00 47.53 169 GLY A O 1
ATOM 1299 N N . LYS A 1 170 ? -4.690 -4.835 -33.826 1.00 40.91 170 LYS A N 1
ATOM 1300 C CA . LYS A 1 170 ? -4.416 -4.730 -35.248 1.00 40.91 170 LYS A CA 1
ATOM 1301 C C . LYS A 1 170 ? -3.146 -3.892 -35.419 1.00 40.91 170 LYS A C 1
ATOM 1303 O O . LYS A 1 170 ? -3.159 -2.718 -35.061 1.00 40.91 170 LYS A O 1
ATOM 1308 N N . ASN A 1 171 ? -2.080 -4.500 -35.945 1.00 41.56 171 ASN A N 1
ATOM 1309 C CA . ASN A 1 171 ? -0.981 -3.757 -36.556 1.00 41.56 171 ASN A CA 1
ATOM 1310 C C . ASN A 1 171 ? -1.618 -2.827 -37.596 1.00 41.56 171 ASN A C 1
ATOM 1312 O O . ASN A 1 171 ? -2.295 -3.302 -38.511 1.00 41.56 171 ASN A O 1
ATOM 1316 N N . LEU A 1 172 ? -1.495 -1.523 -37.385 1.00 45.09 172 LEU A N 1
ATOM 1317 C CA . LEU A 1 172 ? -1.796 -0.515 -38.387 1.00 45.09 172 LEU A CA 1
ATOM 1318 C C . LEU A 1 172 ? -0.446 0.030 -38.830 1.00 45.09 172 LEU A C 1
ATOM 1320 O O . LEU A 1 172 ? 0.250 0.670 -38.041 1.00 45.09 172 LEU A O 1
ATOM 1324 N N . ASP A 1 173 ? -0.099 -0.359 -40.054 1.00 36.16 173 ASP A N 1
ATOM 1325 C CA . ASP A 1 173 ? 0.854 0.325 -40.923 1.00 36.16 173 ASP A CA 1
ATOM 1326 C C . ASP A 1 173 ? 0.556 1.834 -41.012 1.00 36.16 173 ASP A C 1
ATOM 1328 O O . ASP A 1 173 ? -0.642 2.212 -40.932 1.00 36.16 173 ASP A O 1
#

Secondary structure (DSSP, 8-state):
-HHHHHHHHHHHHHHHHHHHHHHHHHHHHHHHH--HHHHHHHHHHHHHHHHHHHHHHHHHTTHHHHHTTTT--HHHHHHHHHHHHHHHHHHHHHHHHHHHHHHS-S-HHHHHHHHHHHHHHHHHHHHHHHHHHHHHHHHHHHHHHHHHHHHHHHHHHHHHHTT----------

Radius of gyration: 18.74 Å; chains: 1; bounding box: 36×36×66 Å

InterPro domains:
  IPR025699 ABC-2 membrane transporter-like [PF13346] (3-163)

pLDDT: mean 73.99, std 9.34, range [36.16, 85.56]

Foldseek 3Di:
DVVLLVVLVVVCVVVVVVLVVVLVVLLVVCVVVLPLLVSLVVLLVSLLVSLLVSQVVCVVVVVVVVCVVDPADPVNVLVSSLVSSLVSLVVSLVVSLVSCCVSPDPDSPVSNVSSVVSSVVSNVLSVVLSVVCVVPNSVVSVVVSCCVVVVVVVVVVVVVVVPPDDPPDDPDD

Sequence (173 aa):
MTGLILKDLLNLKRQGKIIAILFAFYLFLSLTSHDSSFFGGVVAVLCAMLPVTALSYDERCKWDKYALTMPVSRKDLVISKYLLGALFCAAGFLVNFAFNLITGSGNIAEALEISLSLLSVGMFFISLILPILFQFGVEKGRLLMMLVLFVPVAVVVFLSTQGLSLPKGKNLD